Protein 2B0V (pdb70)

Sequence (146 aa):
KPNVTVAAVIEQDDKYLLVEEIPRGTTAIKLNQPAGHLEPGESIIQACSREVLEETGHSSFLPEVLTGIYHWTCASNGTTYLLRFTFSGQVVSFDPDRKKLDTGIVRRAAWFSIDEIRAKQAHRTPLLVQCCIEDYHAGKKRYPLDILLQYYDGS

Nearest PDB structures (foldseek):
  2b0v-assembly1_A  TM=1.007E+00  e=3.973E-29  Nitrosomonas europaea
  3i7u-assembly1_B  TM=7.812E-01  e=8.454E-09  Aquifex aeolicus VF5
  4dyw-assembly1_A  TM=7.732E-01  e=3.401E-08  Burkholderia pseudomallei 1710b
  5gp0-assembly1_I  TM=7.172E-01  e=7.229E-08  Arabidopsis thaliana
  5wy6-assembly1_A  TM=7.250E-01  e=1.938E-07  Arabidopsis thaliana

Foldseek 3Di:
DAFEKEFEFEDDPQWTWWFFFAPDDDDTFIAGQMGTDDPQDDRVVRHQVSCCQAAQFGWDFFFWQDWDWDADPVVRGIYTYTYTYTYTDDHDPVRHHDPGTPHIDIGHPVRCVVRVVHPDPVSVSVVSVVVVRGHGPVVDDDDSPD

CATH classification: 3.90.79.10

Organism: Nitrosomonas europaea (strain ATCC 19718 / CIP 103999 / KCTC 2705 / NBRC 14298) (NCBI:txid228410)

Radius of gyration: 14.61 Å; Cα contacts (8 Å, |Δi|>4): 317; chains: 1; bounding box: 47×33×36 Å

Structure (mmCIF, N/CA/C/O backbone):
data_2B0V
#
_entry.id   2B0V
#
_cell.length_a   55.450
_cell.length_b   66.509
_cell.length_c   73.812
_cell.angle_alpha   90.00
_cell.angle_beta   90.0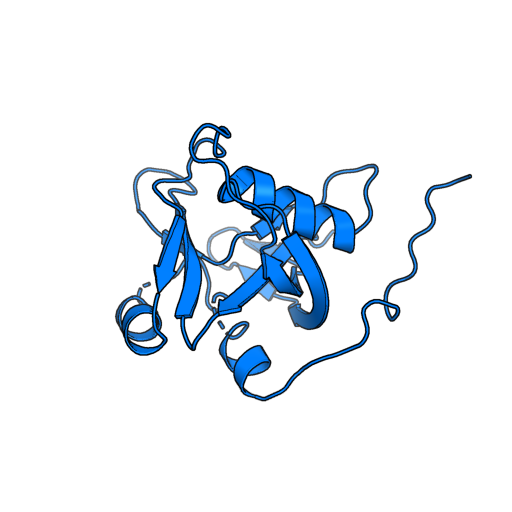0
_cell.angle_gamma   90.00
#
_symmetry.space_group_name_H-M   'C 2 2 21'
#
loop_
_entity.id
_entity.type
_entity.pdbx_description
1 polymer 'NUDIX hydrolase'
2 non-polymer 'CHLORIDE ION'
3 non-polymer 'SODIUM ION'
4 non-polymer 1,2-ETHANEDIOL
5 water water
#
loop_
_atom_site.group_PDB
_atom_site.id
_atom_site.type_symbol
_atom_site.label_atom_id
_atom_site.label_alt_id
_atom_site.label_comp_id
_atom_site.label_asym_id
_atom_site.label_entity_id
_atom_site.label_seq_id
_atom_site.pdbx_PDB_ins_code
_atom_site.Cartn_x
_atom_site.Cartn_y
_atom_site.Cartn_z
_atom_site.occupancy
_atom_site.B_iso_or_equiv
_atom_site.auth_seq_id
_atom_site.auth_comp_id
_atom_site.auth_asym_id
_atom_site.auth_atom_id
_atom_site.pdbx_PDB_model_num
ATOM 1 N N . LYS A 1 6 ? 27.625 2.306 21.068 1.00 31.49 4 LYS A N 1
ATOM 2 C CA . LYS A 1 6 ? 26.367 1.496 21.174 1.00 30.24 4 LYS A CA 1
ATOM 3 C C . LYS A 1 6 ? 25.057 2.237 20.737 1.00 29.29 4 LYS A C 1
ATOM 4 O O . LYS A 1 6 ? 24.139 1.591 20.223 1.00 29.09 4 LYS A O 1
ATOM 10 N N . PRO A 1 7 ? 24.945 3.585 20.940 1.00 27.05 5 PRO A N 1
ATOM 11 C CA . PRO A 1 7 ? 23.865 4.240 20.197 1.00 25.31 5 PRO A CA 1
ATOM 12 C C . PRO A 1 7 ? 24.202 4.172 18.706 1.00 22.77 5 PRO A C 1
ATOM 13 O O . PRO A 1 7 ? 25.379 4.118 18.365 1.00 21.82 5 PRO A O 1
ATOM 17 N N . ASN A 1 8 ? 23.198 4.167 17.838 1.00 21.39 6 ASN A N 1
ATOM 18 C CA . ASN A 1 8 ? 23.446 4.237 16.390 1.00 21.09 6 ASN A CA 1
ATOM 19 C C . ASN A 1 8 ? 23.569 5.679 15.937 1.00 19.15 6 ASN A C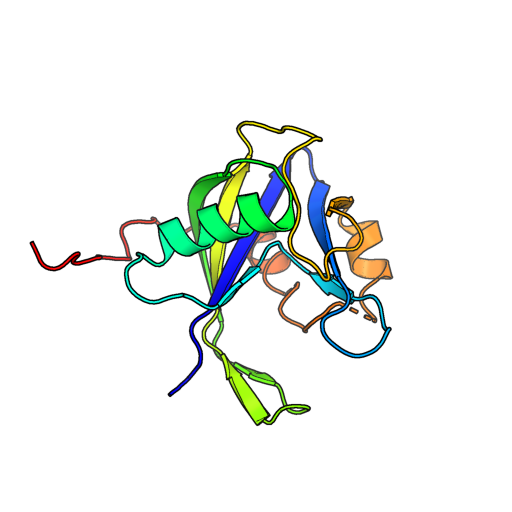 1
ATOM 20 O O . ASN A 1 8 ? 22.666 6.475 16.169 1.00 20.43 6 ASN A O 1
ATOM 25 N N . VAL A 1 9 ? 24.645 6.004 15.239 1.00 18.62 7 VAL A N 1
ATOM 26 C CA . VAL A 1 9 ? 24.848 7.389 14.791 1.00 16.64 7 VAL A CA 1
ATOM 27 C C . VAL A 1 9 ? 24.204 7.572 13.431 1.00 16.66 7 VAL A C 1
ATOM 28 O O . VAL A 1 9 ? 24.433 6.781 12.489 1.00 15.92 7 VAL A O 1
ATOM 32 N N . THR A 1 10 ? 23.359 8.585 13.350 1.00 14.69 8 THR A N 1
ATOM 33 C CA . THR A 1 10 ? 22.613 8.826 12.118 1.00 14.01 8 THR A CA 1
ATOM 34 C C . THR A 1 10 ? 22.817 10.296 11.766 1.00 14.46 8 THR A C 1
ATOM 35 O O . THR A 1 10 ? 23.261 11.122 12.597 1.00 14.36 8 THR A O 1
ATOM 39 N N . VAL A 1 11 ? 22.404 10.636 10.556 1.00 13.83 9 VAL A N 1
ATOM 40 C CA . VAL A 1 11 ? 22.495 12.026 10.082 1.00 14.34 9 VAL A CA 1
ATOM 41 C C . VAL A 1 11 ? 21.178 12.395 9.392 1.00 15.17 9 VAL A C 1
ATOM 42 O O . VAL A 1 11 ? 20.457 11.515 8.914 1.00 15.09 9 VAL A O 1
ATOM 46 N N . ALA A 1 12 ? 20.870 13.686 9.356 1.00 12.63 10 ALA A N 1
ATOM 47 C CA . ALA A 1 12 ? 19.666 14.151 8.697 1.00 12.46 10 ALA A CA 1
ATOM 48 C C . ALA A 1 12 ? 19.882 15.566 8.216 1.00 12.21 10 ALA A C 1
ATOM 49 O O . ALA A 1 12 ? 20.669 16.300 8.802 1.00 14.12 10 ALA A O 1
ATOM 51 N N . ALA A 1 13 ? 19.210 15.947 7.129 1.00 12.35 11 ALA A N 1
ATOM 52 C CA . ALA A 1 13 ? 19.373 17.262 6.527 1.00 12.92 11 ALA A CA 1
ATOM 53 C C . ALA A 1 13 ? 18.084 18.026 6.526 1.00 14.09 11 ALA A C 1
ATOM 54 O O . ALA A 1 13 ? 17.055 17.504 6.043 1.00 14.21 11 ALA A O 1
ATOM 56 N N . VAL A 1 14 ? 18.149 19.264 7.038 1.00 14.08 12 VAL A N 1
ATOM 57 C CA . VAL A 1 14 ? 17.082 20.233 6.931 1.00 15.35 12 VAL A CA 1
ATOM 58 C C . VAL A 1 14 ? 17.411 21.123 5.751 1.00 15.31 12 VAL A C 1
ATOM 59 O O . VAL A 1 14 ? 18.384 21.892 5.795 1.00 15.75 12 VAL A O 1
ATOM 63 N N . ILE A 1 15 ? 16.627 20.974 4.680 1.00 15.29 13 ILE A N 1
ATOM 64 C CA . ILE A 1 15 ? 16.872 21.713 3.433 1.00 16.68 13 ILE A CA 1
ATOM 65 C C . ILE A 1 15 ? 15.642 22.573 3.166 1.00 17.06 13 ILE A C 1
ATOM 66 O O . ILE A 1 15 ? 14.600 22.051 2.800 1.00 15.28 13 ILE A O 1
ATOM 71 N N . GLU A 1 16 ? 15.780 23.883 3.359 1.00 18.73 14 GLU A N 1
ATOM 72 C CA . GLU A 1 16 ? 14.661 24.859 3.297 1.00 20.18 14 GLU A CA 1
ATOM 73 C C . GLU A 1 16 ? 14.959 25.843 2.193 1.00 21.99 14 GLU A C 1
ATOM 74 O O . GLU A 1 16 ? 16.051 26.406 2.140 1.00 21.86 14 GLU A O 1
ATOM 80 N N . GLN A 1 17 ? 13.994 26.038 1.312 1.00 23.79 15 GLN A N 1
ATOM 81 C CA . GLN A 1 17 ? 14.121 26.962 0.202 1.00 27.48 15 GLN A CA 1
ATOM 82 C C . GLN A 1 17 ? 12.760 27.615 0.071 1.00 27.66 15 GLN A C 1
ATOM 83 O O . GLN A 1 17 ? 11.748 26.928 -0.129 1.00 27.59 15 GLN A O 1
ATOM 89 N N . ASP A 1 18 ? 12.729 28.938 0.266 1.00 28.71 16 ASP A N 1
ATOM 90 C CA . ASP A 1 18 ? 11.486 29.715 0.224 1.00 29.56 16 ASP A CA 1
ATOM 91 C C . ASP A 1 18 ? 10.337 29.122 1.084 1.00 28.96 16 ASP A C 1
ATOM 92 O O . ASP A 1 18 ? 9.195 28.986 0.608 1.00 29.58 16 ASP A O 1
ATOM 97 N N . ASP A 1 19 ? 10.652 28.781 2.340 1.00 27.98 17 ASP A N 1
ATOM 98 C CA . ASP A 1 19 ? 9.658 28.314 3.331 1.00 27.25 17 ASP A CA 1
ATOM 99 C C . ASP A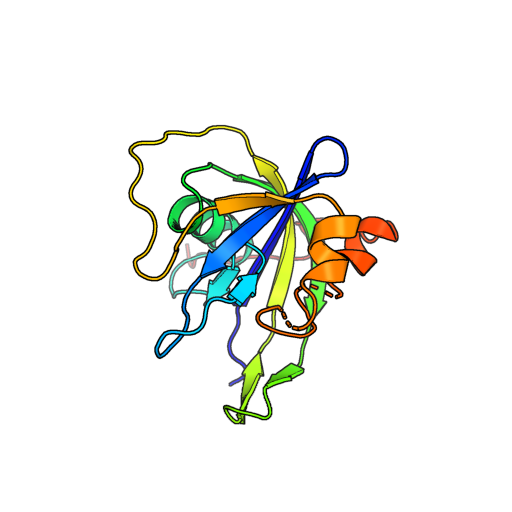 1 19 ? 9.081 26.923 3.016 1.00 25.95 17 ASP A C 1
ATOM 100 O O . ASP A 1 19 ? 8.093 26.515 3.610 1.00 27.04 17 ASP A O 1
ATOM 105 N N . LYS A 1 20 ? 9.734 26.189 2.115 1.00 23.03 18 LYS A N 1
ATOM 106 C CA . LYS A 1 20 ? 9.438 24.765 1.909 1.00 21.36 18 LYS A CA 1
ATOM 107 C C . LYS A 1 20 ? 10.646 23.892 2.209 1.00 19.77 18 LYS A C 1
ATOM 108 O O . LYS A 1 20 ? 11.802 24.343 2.075 1.00 19.58 18 LYS A O 1
ATOM 114 N N . TYR A 1 21 ? 10.386 22.655 2.622 1.00 17.15 19 TYR A N 1
ATOM 115 C CA . TYR A 1 21 ? 11.460 21.740 3.024 1.00 16.23 19 TYR A CA 1
ATOM 116 C C . TYR A 1 21 ? 11.489 20.518 2.124 1.00 16.22 19 TYR A C 1
ATOM 117 O O . TYR A 1 21 ? 10.449 19.937 1.848 1.00 15.14 19 TYR A O 1
ATOM 126 N N . LEU A 1 22 ? 12.697 20.115 1.692 1.00 15.29 20 LEU A N 1
ATOM 127 C CA . LEU A 1 22 ? 12.854 18.891 0.923 1.00 14.42 20 LEU A CA 1
ATOM 128 C C . LEU A 1 22 ? 12.830 17.676 1.861 1.00 14.63 20 LEU A C 1
ATOM 129 O O . LEU A 1 22 ? 13.766 17.481 2.672 1.00 13.11 20 LEU A O 1
ATOM 134 N N . LEU A 1 23 ? 11.785 16.847 1.710 1.00 13.96 21 LEU A N 1
ATOM 135 C CA . LEU A 1 23 ? 11.568 15.681 2.549 1.00 12.92 21 LEU A CA 1
ATOM 136 C C . LEU A 1 23 ? 11.379 14.486 1.682 1.00 13.58 21 LEU A C 1
ATOM 137 O O . LEU A 1 23 ? 11.124 14.613 0.467 1.00 16.31 21 LEU A O 1
ATOM 142 N N . VAL A 1 24 ? 11.426 13.321 2.297 1.00 15.09 22 VAL A N 1
ATOM 143 C CA . VAL A 1 24 ? 11.157 12.105 1.545 1.00 15.68 22 VAL A CA 1
ATOM 144 C C . VAL A 1 24 ? 9.942 11.397 2.109 1.00 15.89 22 VAL A C 1
ATOM 145 O O . VAL A 1 24 ? 9.725 11.418 3.319 1.00 15.28 22 VAL A O 1
ATOM 149 N N . GLU A 1 25 ? 9.137 10.798 1.222 1.00 16.91 23 GLU A N 1
ATOM 150 C CA . GLU A 1 25 ? 8.171 9.784 1.633 1.00 16.53 23 GLU A CA 1
ATOM 151 C C . GLU A 1 25 ? 8.844 8.441 1.406 1.00 15.80 23 GLU A C 1
ATOM 152 O O . GLU A 1 25 ? 9.379 8.170 0.330 1.00 16.74 23 GLU A O 1
ATOM 158 N N . GLU A 1 26 ? 8.864 7.623 2.451 1.00 16.49 24 GLU A N 1
ATOM 159 C CA . GLU A 1 26 ? 9.660 6.397 2.449 1.00 16.61 24 GLU A CA 1
ATOM 160 C C . GLU A 1 26 ? 8.892 5.273 3.140 1.00 17.32 24 GLU A C 1
ATOM 161 O O . GLU A 1 26 ? 7.972 5.517 3.926 1.00 18.12 24 GLU A O 1
ATOM 167 N N . ILE A 1 27 ? 9.251 4.046 2.793 1.00 18.58 25 ILE A N 1
ATOM 168 C CA . ILE A 1 27 ? 8.644 2.879 3.431 1.00 19.76 25 ILE A CA 1
ATOM 169 C C . ILE A 1 27 ? 9.795 2.157 4.135 1.00 22.31 25 ILE A C 1
ATOM 170 O O . ILE A 1 27 ? 10.523 1.390 3.492 1.00 22.01 25 ILE A O 1
ATOM 175 N N . PRO A 1 28 ? 9.977 2.417 5.450 1.00 24.44 26 PRO A N 1
ATOM 176 C CA . PRO A 1 28 ? 11.126 1.843 6.191 1.00 26.40 26 PRO A CA 1
ATOM 177 C C . PRO A 1 28 ? 11.018 0.345 6.431 1.00 28.12 26 PRO A C 1
ATOM 178 O O . PRO A 1 28 ? 12.044 -0.352 6.530 1.00 29.76 26 PRO A O 1
ATOM 182 N N . ARG A 1 29 ? 9.795 -0.144 6.566 1.00 28.80 27 ARG A N 1
ATOM 183 C CA . ARG A 1 29 ? 9.547 -1.561 6.766 1.00 30.08 27 ARG A CA 1
ATOM 184 C C . ARG A 1 29 ? 8.129 -1.767 6.326 1.00 29.46 27 ARG A C 1
ATOM 185 O O . ARG A 1 29 ? 7.353 -0.805 6.249 1.00 29.91 27 ARG A O 1
ATOM 193 N N . GLY A 1 30 ? 7.784 -3.005 6.006 1.00 28.06 28 GLY A N 1
ATOM 194 C CA . GLY A 1 30 ? 6.419 -3.309 5.617 1.00 27.94 28 GLY A CA 1
ATOM 195 C C . GLY A 1 30 ? 5.957 -2.495 4.432 1.00 27.58 28 GLY A C 1
ATOM 196 O O . GLY A 1 30 ? 6.655 -2.414 3.412 1.00 27.46 28 GLY A O 1
ATOM 197 N N . THR A 1 31 ? 4.800 -1.849 4.587 1.00 26.60 29 THR A N 1
ATOM 198 C CA A THR A 1 31 ? 4.171 -1.122 3.492 0.50 26.25 29 THR A CA 1
ATOM 199 C CA B THR A 1 31 ? 4.172 -1.120 3.492 0.50 26.56 29 THR A CA 1
ATOM 200 C C . THR A 1 31 ? 3.828 0.347 3.785 1.00 26.12 29 THR A C 1
ATOM 201 O O . THR A 1 31 ? 3.513 1.106 2.858 1.00 26.38 29 THR A O 1
ATOM 208 N N . ALA A 1 32 ? 3.875 0.743 5.057 1.00 25.19 30 ALA A N 1
ATOM 209 C CA . ALA A 1 32 ? 3.407 2.085 5.457 1.00 23.38 30 ALA A CA 1
ATOM 210 C C . ALA A 1 32 ? 4.345 3.189 5.008 1.00 22.14 30 ALA A C 1
ATOM 211 O O . ALA A 1 32 ? 5.547 3.135 5.278 1.00 22.84 30 ALA A O 1
ATOM 213 N N . ILE A 1 33 ? 3.775 4.198 4.351 1.00 20.45 31 ILE A N 1
ATOM 214 C CA . ILE A 1 33 ? 4.517 5.386 3.962 1.00 19.27 31 ILE A CA 1
ATOM 215 C C . ILE A 1 33 ? 4.718 6.355 5.140 1.00 18.20 31 ILE A C 1
ATOM 216 O O . ILE A 1 33 ? 3.773 6.715 5.859 1.00 18.52 31 ILE A O 1
ATOM 221 N N . LYS A 1 34 ? 5.972 6.797 5.293 1.00 17.62 32 LYS A N 1
ATOM 222 C CA . LYS A 1 34 ? 6.337 7.724 6.345 1.00 16.19 32 LYS A CA 1
ATOM 223 C C . LYS A 1 34 ? 7.012 8.933 5.713 1.00 15.35 32 LYS A C 1
ATOM 224 O O . LYS A 1 34 ? 7.621 8.818 4.637 1.00 17.02 32 LYS A O 1
ATOM 230 N N . LEU A 1 35 ? 6.876 10.080 6.349 1.00 14.46 33 LEU A N 1
ATOM 231 C CA . LEU A 1 35 ? 7.591 11.309 5.949 1.00 14.12 33 LEU A CA 1
ATOM 232 C C . LEU A 1 35 ? 8.833 11.524 6.837 1.00 14.16 33 LEU A C 1
ATOM 233 O O . LEU A 1 35 ? 8.789 11.341 8.063 1.00 13.41 33 LEU A O 1
ATOM 238 N N . ASN A 1 36 ? 9.928 11.968 6.227 1.00 13.36 34 ASN A N 1
ATOM 239 C CA . ASN A 1 36 ? 11.171 12.127 6.986 1.00 14.23 34 ASN A CA 1
ATOM 240 C C . ASN A 1 36 ? 12.089 13.122 6.279 1.00 13.17 34 ASN A C 1
ATOM 241 O O . ASN A 1 36 ? 11.934 13.390 5.086 1.00 12.89 34 ASN A O 1
ATOM 246 N N . GLN A 1 37 ? 13.048 13.699 6.994 1.00 13.38 35 GLN A N 1
ATOM 247 C CA . GLN A 1 37 ? 14.169 14.347 6.295 1.00 13.52 35 GLN A CA 1
ATOM 248 C C . GLN A 1 37 ? 14.966 13.283 5.516 1.00 13.88 35 GLN A C 1
ATOM 249 O O . GLN A 1 37 ? 14.931 12.104 5.898 1.00 15.38 35 GLN A O 1
ATOM 255 N N . PRO A 1 38 ? 15.724 13.697 4.479 1.00 14.53 36 PRO A N 1
ATOM 256 C CA . PRO A 1 38 ? 16.762 12.829 3.932 1.00 14.83 36 PRO A CA 1
ATOM 257 C C . PRO A 1 38 ? 17.705 12.478 5.087 1.00 15.00 36 PRO A C 1
ATOM 258 O O . PRO A 1 38 ? 18.168 13.378 5.797 1.00 15.80 36 PRO A O 1
ATOM 262 N N . ALA A 1 39 ? 17.925 11.193 5.348 1.00 14.95 37 ALA A N 1
ATOM 263 C CA . ALA A 1 39 ? 18.573 10.802 6.625 1.00 15.80 37 ALA A CA 1
ATOM 264 C C . ALA A 1 39 ? 19.037 9.390 6.495 1.00 16.39 37 ALA A C 1
ATOM 265 O O . ALA A 1 39 ? 18.585 8.689 5.620 1.00 17.39 37 ALA A O 1
ATOM 267 N N . GLY A 1 40 ? 19.944 8.977 7.355 1.00 14.58 38 GLY A N 1
ATOM 268 C CA . GLY A 1 40 ? 20.366 7.574 7.388 1.00 14.83 38 GLY A CA 1
ATOM 269 C C . GLY A 1 40 ? 21.512 7.340 8.341 1.00 16.64 38 GLY A C 1
ATOM 270 O O . GLY A 1 40 ? 21.961 8.259 9.024 1.00 17.13 38 GLY A O 1
ATOM 271 N N . HIS A 1 41 ? 21.992 6.102 8.366 1.00 16.09 39 HIS A N 1
ATOM 272 C CA . HIS A 1 41 ? 23.028 5.727 9.304 1.00 17.07 39 HIS A CA 1
ATOM 273 C C . HIS A 1 41 ? 24.416 6.123 8.823 1.00 16.59 39 HIS A C 1
ATOM 274 O O . HIS A 1 41 ? 24.728 5.974 7.639 1.00 18.84 39 HIS A O 1
ATOM 281 N N . LEU A 1 42 ? 25.262 6.589 9.736 1.00 15.37 40 LEU A N 1
ATOM 282 C CA . LEU A 1 42 ? 26.687 6.731 9.461 1.00 15.67 40 LEU A CA 1
ATOM 283 C C . LEU A 1 42 ? 27.259 5.373 9.049 1.00 17.46 40 LEU A C 1
ATOM 284 O O . LEU A 1 42 ? 26.973 4.359 9.702 1.00 19.41 40 LEU A O 1
ATOM 289 N N . GLU A 1 43 ? 28.095 5.363 8.013 1.00 18.53 41 GLU A N 1
ATOM 290 C CA . GLU A 1 43 ? 28.795 4.143 7.523 1.00 20.08 41 GLU A CA 1
ATOM 291 C C . GLU A 1 43 ? 30.290 4.261 7.847 1.00 20.19 41 GLU A C 1
ATOM 292 O O . GLU A 1 43 ? 30.789 5.368 8.037 1.00 18.31 41 GLU A O 1
ATOM 298 N N . PRO A 1 44 ? 31.014 3.124 7.971 1.00 20.90 42 PRO A N 1
ATOM 299 C CA . PRO A 1 44 ? 32.456 3.301 8.235 1.00 21.23 42 PRO A CA 1
ATOM 300 C C . PRO A 1 44 ? 33.164 4.087 7.125 1.00 19.94 42 PRO A C 1
ATOM 301 O O . PRO A 1 44 ? 32.705 4.100 5.989 1.00 19.09 42 PRO A O 1
ATOM 305 N N . GLY A 1 45 ? 34.259 4.744 7.488 1.00 20.00 43 GLY A N 1
ATOM 306 C CA . GLY A 1 45 ? 35.123 5.369 6.489 1.00 18.68 43 GLY A CA 1
ATOM 307 C C . GLY A 1 45 ? 34.662 6.729 6.011 1.00 17.70 43 GLY A C 1
ATOM 308 O O . GLY A 1 45 ? 35.129 7.204 4.964 1.00 18.64 43 GLY A O 1
ATOM 309 N N . GLU A 1 46 ? 33.736 7.363 6.740 1.00 16.22 44 GLU A N 1
ATOM 310 C CA . GLU A 1 46 ? 33.297 8.695 6.318 1.00 14.65 44 GLU A CA 1
ATOM 311 C C . GLU A 1 46 ? 33.076 9.613 7.501 1.00 14.31 44 GLU A C 1
ATOM 312 O O . GLU A 1 46 ? 32.745 9.181 8.616 1.00 13.44 44 GLU A O 1
ATOM 318 N N . SER A 1 47 ? 33.188 10.909 7.243 1.00 14.16 45 SER A N 1
ATOM 319 C CA . SER A 1 47 ? 32.892 11.860 8.290 1.00 13.89 45 SER A CA 1
ATOM 320 C C . SER A 1 47 ? 31.381 12.005 8.420 1.00 13.65 45 SER A C 1
ATOM 321 O O . SER A 1 47 ? 30.618 11.599 7.527 1.00 13.76 45 SER A O 1
ATOM 324 N N . ILE A 1 48 ? 30.963 12.597 9.529 1.00 12.43 46 ILE A N 1
ATOM 325 C CA . ILE A 1 48 ? 29.537 12.781 9.748 1.00 12.11 46 ILE A CA 1
ATOM 326 C C . ILE A 1 48 ? 28.957 13.773 8.711 1.00 11.75 46 ILE A C 1
ATOM 327 O O . ILE A 1 48 ? 27.900 13.549 8.150 1.00 12.80 46 ILE A O 1
ATOM 332 N N . ILE A 1 49 ? 29.671 14.862 8.463 1.00 14.15 47 ILE A N 1
ATOM 333 C CA . ILE A 1 49 ? 29.177 15.831 7.476 1.00 14.22 47 ILE A CA 1
ATOM 334 C C . ILE A 1 49 ? 29.040 15.198 6.077 1.00 14.02 47 ILE A C 1
ATOM 335 O O . ILE A 1 49 ? 28.044 15.431 5.342 1.00 14.23 47 ILE A O 1
ATOM 340 N N . GLN A 1 50 ? 30.046 14.421 5.689 1.00 13.12 48 GLN A N 1
ATOM 341 C CA . GLN A 1 50 ? 29.965 13.743 4.385 1.00 12.98 48 GLN A CA 1
ATOM 342 C C . GLN A 1 50 ? 28.860 12.683 4.346 1.00 13.87 48 GLN A C 1
ATOM 343 O O . GLN A 1 50 ? 28.216 12.519 3.293 1.00 14.48 48 GLN A O 1
ATOM 349 N N . ALA A 1 51 ? 28.582 12.029 5.472 1.00 14.16 49 ALA A N 1
ATOM 350 C CA . ALA A 1 51 ? 27.454 11.065 5.553 1.00 13.91 49 ALA A CA 1
ATOM 351 C C . ALA A 1 51 ? 26.172 11.800 5.251 1.00 14.20 49 ALA A C 1
ATOM 352 O O . ALA A 1 51 ? 25.277 11.274 4.570 1.00 14.61 49 ALA A O 1
ATOM 354 N N . CYS A 1 52 ? 26.058 13.011 5.797 1.00 14.14 50 CYS A N 1
ATOM 355 C CA . CYS A 1 52 ? 24.861 13.818 5.579 1.00 15.10 50 CYS A CA 1
ATOM 356 C C . CYS A 1 52 ? 24.690 14.122 4.079 1.00 14.53 50 CYS A C 1
ATOM 357 O O . CYS A 1 52 ? 23.608 13.955 3.539 1.00 14.51 50 CYS A O 1
ATOM 360 N N . SER A 1 53 ? 25.770 14.553 3.423 1.00 13.43 51 SER A N 1
ATOM 361 C CA . SER A 1 53 ? 25.674 14.865 2.007 1.00 13.74 51 SER A CA 1
ATOM 362 C C . SER A 1 53 ? 25.357 13.612 1.204 1.00 12.67 51 SER A C 1
ATOM 363 O O . SER A 1 53 ? 24.593 13.692 0.225 1.00 14.53 51 SER A O 1
ATOM 366 N N . ARG A 1 54 ? 25.943 12.486 1.586 1.00 12.07 52 ARG A N 1
ATOM 367 C CA . ARG A 1 54 ? 25.720 11.212 0.884 1.00 12.99 52 ARG A CA 1
ATOM 368 C C . ARG A 1 54 ? 24.240 10.857 0.980 1.00 13.19 52 ARG A C 1
ATOM 369 O O . ARG A 1 54 ? 23.627 10.488 -0.018 1.00 13.41 52 ARG A O 1
ATOM 377 N N . GLU A 1 55 ? 23.660 10.979 2.181 1.00 12.94 53 GLU A N 1
ATOM 378 C CA . GLU A 1 55 ? 22.256 10.642 2.339 1.00 14.88 53 GLU A CA 1
ATOM 379 C C . GLU A 1 55 ? 21.338 11.541 1.515 1.00 14.79 53 GLU A C 1
ATOM 380 O O . GLU A 1 55 ? 20.380 11.037 0.911 1.00 15.67 53 GLU A O 1
ATOM 386 N N . VAL A 1 56 ? 21.606 12.852 1.463 1.00 14.22 54 VAL A N 1
ATOM 387 C CA . VAL A 1 56 ? 20.810 13.720 0.618 1.00 14.39 54 VAL A CA 1
ATOM 388 C C . VAL A 1 56 ? 20.850 13.267 -0.840 1.00 13.31 54 VAL A C 1
ATOM 389 O O . VAL A 1 56 ? 19.795 13.125 -1.486 1.00 13.26 54 VAL A O 1
ATOM 393 N N . LEU A 1 57 ? 22.058 12.986 -1.335 1.00 13.78 55 LEU A N 1
ATOM 394 C CA . LEU A 1 57 ? 22.159 12.528 -2.718 1.00 13.20 55 LEU A CA 1
ATOM 395 C C . LEU A 1 57 ? 21.463 11.186 -2.959 1.00 13.06 55 LEU A C 1
ATOM 396 O O . LEU A 1 57 ? 20.718 11.038 -3.970 1.00 13.83 55 LEU A O 1
ATOM 401 N N . GLU A 1 58 ? 21.711 10.210 -2.071 1.00 13.40 56 GLU A N 1
ATOM 402 C CA . GLU A 1 58 ? 21.197 8.850 -2.276 1.00 13.83 56 GLU A CA 1
ATOM 403 C C . GLU A 1 58 ? 19.683 8.755 -2.164 1.00 15.21 56 GLU A C 1
ATOM 404 O O . GLU A 1 58 ? 19.059 7.882 -2.809 1.00 15.91 56 GLU A O 1
ATOM 410 N N . GLU A 1 59 ? 19.105 9.630 -1.347 1.00 14.38 57 GLU A N 1
ATOM 411 C CA . GLU A 1 59 ? 17.648 9.590 -1.062 1.00 15.41 57 GLU A CA 1
ATOM 412 C C . GLU A 1 59 ? 16.825 10.560 -1.918 1.00 14.81 57 GLU A C 1
ATOM 413 O O . GLU A 1 59 ? 15.606 10.392 -2.034 1.00 15.74 57 GLU A O 1
ATOM 419 N N . THR A 1 60 ? 17.460 11.617 -2.438 1.00 13.94 58 THR A N 1
ATOM 420 C CA . THR A 1 60 ? 16.728 12.646 -3.175 1.00 14.51 58 THR A CA 1
ATOM 421 C C . THR A 1 60 ? 17.214 12.954 -4.583 1.00 14.72 58 THR A C 1
ATOM 422 O O . THR A 1 60 ? 16.499 13.642 -5.325 1.00 15.24 58 THR A O 1
ATOM 426 N N . GLY A 1 61 ? 18.421 12.505 -4.929 1.00 13.87 59 GLY A N 1
ATOM 427 C CA . GLY A 1 61 ? 19.009 12.837 -6.238 1.00 13.79 59 GLY A CA 1
ATOM 428 C C . GLY A 1 61 ? 19.493 14.275 -6.353 1.00 13.52 59 GLY A C 1
ATOM 429 O O . GLY A 1 61 ? 19.937 14.720 -7.406 1.00 14.17 59 GLY A O 1
ATOM 430 N N . HIS A 1 62 ? 19.474 15.000 -5.238 1.00 14.07 60 HIS A N 1
ATOM 431 C CA . HIS A 1 62 ? 20.066 16.334 -5.170 1.00 13.78 60 HIS A CA 1
ATOM 432 C C . HIS A 1 62 ? 21.440 16.299 -4.471 1.00 14.88 60 HIS A C 1
ATOM 433 O O . HIS A 1 62 ? 21.586 15.618 -3.474 1.00 15.23 60 HIS A O 1
ATOM 440 N N . SER A 1 63 ? 22.396 17.058 -4.954 1.00 15.26 61 SER A N 1
ATOM 441 C CA A SER A 1 63 ? 23.663 17.197 -4.222 0.60 16.12 61 SER A CA 1
ATOM 442 C CA B SER A 1 63 ? 23.661 17.221 -4.239 0.40 15.60 61 SER A CA 1
ATOM 443 C C . SER A 1 63 ? 23.524 18.288 -3.142 1.00 16.77 61 SER A C 1
ATOM 444 O O . SER A 1 63 ? 22.868 19.312 -3.332 1.00 16.86 61 SER A O 1
ATOM 449 N N . PHE A 1 64 ? 24.188 18.058 -2.003 1.00 15.66 62 PHE A N 1
ATOM 450 C CA . PHE A 1 64 ? 24.030 18.924 -0.838 1.00 15.67 62 PHE A CA 1
ATOM 451 C C . PHE A 1 64 ? 25.314 19.663 -0.510 1.00 14.08 62 PHE A C 1
ATOM 452 O O . PHE A 1 64 ? 26.425 19.106 -0.634 1.00 15.19 62 PHE A O 1
ATOM 460 N N . LEU A 1 65 ? 25.147 20.923 -0.090 1.00 14.80 63 LEU A N 1
ATOM 461 C CA . LEU A 1 65 ? 26.226 21.735 0.458 1.00 16.11 63 LEU A CA 1
ATOM 462 C C . LEU A 1 65 ? 25.910 22.054 1.920 1.00 16.58 63 LEU A C 1
ATOM 463 O O . LEU A 1 65 ? 25.103 22.937 2.194 1.00 15.35 63 LEU A O 1
ATOM 468 N N . PRO A 1 66 ? 26.518 21.313 2.860 1.00 17.63 64 PRO A N 1
ATOM 469 C CA . PRO A 1 66 ? 26.202 21.600 4.267 1.00 17.85 64 PRO A CA 1
ATOM 470 C C . PRO A 1 66 ? 26.705 22.974 4.660 1.00 17.68 64 PRO A C 1
ATOM 471 O O . PRO A 1 66 ? 27.772 23.444 4.161 1.00 17.44 64 PRO A O 1
ATOM 475 N N . GLU A 1 67 ? 25.931 23.641 5.505 1.00 15.72 65 GLU A N 1
ATOM 476 C CA . GLU A 1 67 ? 26.304 24.992 5.948 1.00 16.09 65 GLU A CA 1
ATOM 477 C C . GLU A 1 67 ? 26.513 25.098 7.470 1.00 15.15 65 GLU A C 1
ATOM 478 O O . GLU A 1 67 ? 27.428 25.773 7.924 1.00 15.24 65 GLU A O 1
ATOM 484 N N . VAL A 1 68 ? 25.574 24.517 8.236 1.00 14.68 66 VAL A N 1
ATOM 485 C CA . VAL A 1 68 ? 25.570 24.552 9.722 1.00 14.88 66 VAL A CA 1
ATOM 486 C C . VAL A 1 68 ? 25.059 23.245 10.300 1.00 14.70 66 VAL A C 1
ATOM 487 O O . VAL A 1 68 ? 24.327 22.496 9.621 1.00 14.84 66 VAL A O 1
ATOM 491 N N . LEU A 1 69 ? 25.427 23.020 11.564 1.00 14.80 67 LEU A N 1
ATOM 492 C CA . LEU A 1 69 ? 24.799 22.005 12.400 1.00 15.60 67 LEU A CA 1
ATOM 493 C C . LEU A 1 69 ? 23.591 22.678 13.034 1.00 16.33 67 LEU A C 1
ATOM 494 O O . LEU A 1 69 ? 23.692 23.834 13.506 1.00 17.75 67 LEU A O 1
ATOM 499 N N . THR A 1 70 ? 22.467 21.977 13.071 1.00 15.91 68 THR A N 1
ATOM 500 C CA . THR A 1 70 ? 21.287 22.550 13.719 1.00 16.76 68 THR A CA 1
ATOM 501 C C . THR A 1 70 ? 20.948 21.899 15.054 1.00 16.62 68 THR A C 1
ATOM 502 O O . THR A 1 70 ? 20.276 22.537 15.883 1.00 18.44 68 THR A O 1
ATOM 506 N N . GLY A 1 71 ? 21.368 20.650 15.260 1.00 15.37 69 GLY A N 1
ATOM 507 C CA . GLY A 1 71 ? 21.141 20.003 16.546 1.00 15.32 69 GLY A CA 1
ATOM 508 C C . GLY A 1 71 ? 21.603 18.565 16.530 1.00 14.35 69 GLY A C 1
ATOM 509 O O . GLY A 1 71 ? 21.806 17.990 15.460 1.00 15.13 69 GLY A O 1
ATOM 510 N N . ILE A 1 72 ? 21.836 18.025 17.728 1.00 14.03 70 ILE A N 1
ATOM 511 C CA . ILE A 1 72 ? 22.166 16.600 17.875 1.00 12.90 70 ILE A CA 1
ATOM 512 C C . ILE A 1 72 ? 21.160 15.994 18.830 1.00 14.83 70 ILE A C 1
ATOM 513 O O . ILE A 1 72 ? 21.028 16.470 19.952 1.00 15.18 70 ILE A O 1
ATOM 518 N N . TYR A 1 73 ? 20.462 14.969 18.361 1.00 13.56 71 TYR A N 1
ATOM 519 C CA . TYR A 1 73 ? 19.302 14.429 19.107 1.00 12.61 71 TYR A CA 1
ATOM 520 C C . TYR A 1 73 ? 19.582 13.034 19.556 1.00 13.25 71 TYR A C 1
ATOM 521 O O . TYR A 1 73 ? 19.968 12.195 18.746 1.00 13.97 71 TYR A O 1
ATOM 530 N N . HIS A 1 74 ? 19.419 12.797 20.853 1.00 13.76 72 HIS A N 1
ATOM 531 C CA . HIS A 1 74 ? 19.768 11.518 21.436 1.00 13.21 72 HIS A CA 1
ATOM 532 C C . HIS A 1 74 ? 18.467 10.934 21.961 1.00 15.14 72 HIS A C 1
ATOM 533 O O . HIS A 1 74 ? 17.900 11.440 22.915 1.00 14.00 72 HIS A O 1
ATOM 540 N N . TRP A 1 75 ? 17.972 9.891 21.314 1.00 17.51 73 TRP A N 1
ATOM 541 C CA . TRP A 1 75 ? 16.711 9.304 21.786 1.00 21.68 73 TRP A CA 1
ATOM 542 C C . TRP A 1 75 ? 16.613 7.824 21.540 1.00 23.02 73 TRP A C 1
ATOM 543 O O . TRP A 1 75 ? 17.404 7.267 20.792 1.00 23.53 73 TRP A O 1
ATOM 554 N N . THR A 1 76 ? 15.642 7.184 22.187 1.00 25.11 74 THR A N 1
ATOM 555 C CA . THR A 1 76 ? 15.385 5.769 21.973 1.00 26.68 74 THR A CA 1
ATOM 556 C C . THR A 1 76 ? 14.003 5.592 21.370 1.00 27.55 74 THR A C 1
ATOM 557 O O . THR A 1 76 ? 13.030 6.148 21.861 1.00 27.08 74 THR A O 1
ATOM 561 N N . CYS A 1 77 ? 13.962 4.867 20.264 1.00 28.58 75 CYS A N 1
ATOM 562 C CA . CYS A 1 77 ? 12.730 4.539 19.604 1.00 31.88 75 CYS A CA 1
ATOM 563 C C . CYS A 1 77 ? 12.136 3.361 20.370 1.00 32.37 75 CYS A C 1
ATOM 564 O O . CYS A 1 77 ? 12.719 2.277 20.376 1.00 32.47 75 CYS A O 1
ATOM 567 N N . ALA A 1 78 ? 11.020 3.587 21.064 1.00 34.08 76 ALA A N 1
ATOM 568 C CA . ALA A 1 78 ? 10.433 2.546 21.924 1.00 35.33 76 ALA A CA 1
ATOM 569 C C . ALA A 1 78 ? 9.990 1.290 21.147 1.00 35.88 76 ALA A C 1
ATOM 570 O O . ALA A 1 78 ? 10.088 0.163 21.656 1.00 36.16 76 ALA A O 1
ATOM 572 N N . SER A 1 79 ? 9.522 1.489 19.917 1.00 36.32 77 SER A N 1
ATOM 573 C CA . SER A 1 79 ? 8.996 0.395 19.091 1.00 36.51 77 SER A CA 1
ATOM 574 C C . SER A 1 79 ? 10.076 -0.619 18.669 1.00 36.35 77 SER A C 1
ATOM 575 O O . SER A 1 79 ? 9.796 -1.824 18.530 1.00 36.50 77 SER A O 1
ATOM 578 N N . ASN A 1 80 ? 11.301 -0.138 18.469 1.00 35.62 78 ASN A N 1
ATOM 579 C CA . ASN A 1 80 ? 12.406 -1.017 18.095 1.00 34.63 78 ASN A CA 1
ATOM 580 C C . ASN A 1 80 ? 13.556 -1.070 19.103 1.00 33.71 78 ASN A C 1
ATOM 581 O O . ASN A 1 80 ? 14.590 -1.703 18.838 1.00 33.53 78 ASN A O 1
ATOM 586 N N . GLY A 1 81 ? 13.372 -0.409 20.256 1.00 32.35 79 GLY A N 1
ATOM 587 C CA . GLY A 1 81 ? 14.331 -0.472 21.366 1.00 30.95 79 GLY A CA 1
ATOM 588 C C . GLY A 1 81 ? 15.687 0.142 21.080 1.00 29.59 79 GLY A C 1
ATOM 589 O O . GLY A 1 81 ? 16.601 0.066 21.901 1.00 29.47 79 GLY A O 1
ATOM 590 N N . THR A 1 82 ? 15.809 0.783 19.920 1.00 28.72 80 THR A N 1
ATOM 591 C CA . THR A 1 82 ? 17.103 1.254 19.441 1.00 27.60 80 THR A CA 1
ATOM 592 C C . THR A 1 82 ? 17.364 2.725 19.795 1.00 25.76 80 THR A C 1
ATOM 593 O O . THR A 1 82 ? 16.498 3.579 19.578 1.00 25.29 80 THR A O 1
ATOM 597 N N . THR A 1 83 ? 18.551 2.986 20.341 1.00 24.17 81 THR A N 1
ATOM 598 C CA . THR A 1 83 ? 18.976 4.358 20.679 1.00 22.80 81 THR A CA 1
ATOM 599 C C . THR A 1 83 ? 19.754 4.968 19.525 1.00 21.03 81 THR A C 1
ATOM 600 O O . THR A 1 83 ? 20.613 4.337 18.918 1.00 20.85 81 THR A O 1
ATOM 604 N N . TYR A 1 84 ? 19.443 6.222 19.242 1.00 19.26 82 TYR A N 1
ATOM 605 C CA . TYR A 1 84 ? 20.022 6.906 18.110 1.00 17.72 82 TYR A CA 1
ATOM 606 C C . TYR A 1 84 ? 20.656 8.204 18.568 1.00 16.09 82 TYR A C 1
ATOM 607 O O . TYR A 1 84 ? 20.204 8.800 19.550 1.00 15.27 82 TYR A O 1
ATOM 616 N N . LEU A 1 85 ? 21.702 8.594 17.849 1.00 14.24 83 LEU A N 1
ATOM 617 C CA A LEU A 1 85 ? 22.283 9.910 17.985 0.60 14.20 83 LEU A CA 1
ATOM 618 C CA B LEU A 1 85 ? 22.310 9.919 17.953 0.40 14.08 83 LEU A CA 1
ATOM 619 C C . LEU A 1 85 ? 22.259 10.545 16.585 1.00 14.16 83 LEU A C 1
ATOM 620 O O . LEU A 1 85 ? 23.066 10.178 15.710 1.00 14.66 83 LEU A O 1
ATOM 629 N N . ARG A 1 86 ? 21.323 11.488 16.387 1.00 13.96 84 ARG A N 1
ATOM 630 C CA . ARG A 1 86 ? 21.066 12.040 15.073 1.00 14.13 84 ARG A CA 1
ATOM 631 C C . ARG A 1 86 ? 21.704 13.400 14.954 1.00 13.66 84 ARG A C 1
ATOM 632 O O . ARG A 1 86 ? 21.275 14.350 15.623 1.00 14.94 84 ARG A O 1
ATOM 640 N N . PHE A 1 87 ? 22.735 13.501 14.109 1.00 12.04 85 PHE A N 1
ATOM 641 C CA . PHE A 1 87 ? 23.352 14.818 13.820 1.00 12.66 85 PHE A CA 1
ATOM 642 C C . PHE A 1 87 ? 22.607 15.439 12.678 1.00 13.82 85 PHE A C 1
ATOM 643 O O . PHE A 1 87 ? 22.592 14.852 11.608 1.00 14.17 85 PHE A O 1
ATOM 651 N N . THR A 1 88 ? 22.051 16.643 12.901 1.00 13.10 86 THR A N 1
ATOM 652 C CA . THR A 1 88 ? 21.167 17.257 11.885 1.00 13.07 86 THR A CA 1
ATOM 653 C C . THR A 1 88 ? 21.876 18.501 11.387 1.00 13.88 86 THR A C 1
ATOM 654 O O . THR A 1 88 ? 22.383 19.295 12.185 1.00 14.72 86 THR A O 1
ATOM 658 N N . PHE A 1 89 ? 21.903 18.651 10.064 1.00 13.25 87 PHE A N 1
ATOM 659 C CA . PHE A 1 89 ? 22.569 19.797 9.430 1.00 12.69 87 PHE A CA 1
ATOM 660 C C . PHE A 1 89 ? 21.599 20.545 8.555 1.00 14.27 87 PHE A C 1
ATOM 661 O O . PHE A 1 89 ? 20.680 19.927 7.984 1.00 16.09 87 PHE A O 1
ATOM 669 N N . SER A 1 90 ? 21.833 21.847 8.363 1.00 14.28 88 SER A N 1
ATOM 670 C CA . SER A 1 90 ? 21.109 22.594 7.330 1.00 15.96 88 SER A CA 1
ATOM 671 C C . SER A 1 90 ? 22.098 22.981 6.226 1.00 16.04 88 SER A C 1
ATOM 672 O O . SER A 1 90 ? 23.312 23.175 6.474 1.00 15.05 88 SER A O 1
ATOM 675 N N . GLY A 1 91 ? 21.582 23.089 5.011 1.00 15.82 89 GLY A N 1
ATOM 676 C CA . GLY A 1 91 ? 22.409 23.524 3.907 1.00 16.54 89 GLY A CA 1
ATOM 677 C C . GLY A 1 91 ? 21.587 23.712 2.657 1.00 18.03 89 GLY A C 1
ATOM 678 O O . GLY A 1 91 ? 20.342 23.656 2.693 1.00 18.14 89 GLY A O 1
ATOM 679 N N . GLN A 1 92 ? 22.292 23.952 1.562 1.00 17.23 90 GLN A N 1
ATOM 680 C CA . GLN A 1 92 ? 21.655 24.114 0.264 1.00 17.60 90 GLN A CA 1
ATOM 681 C C . GLN A 1 92 ? 21.714 22.866 -0.580 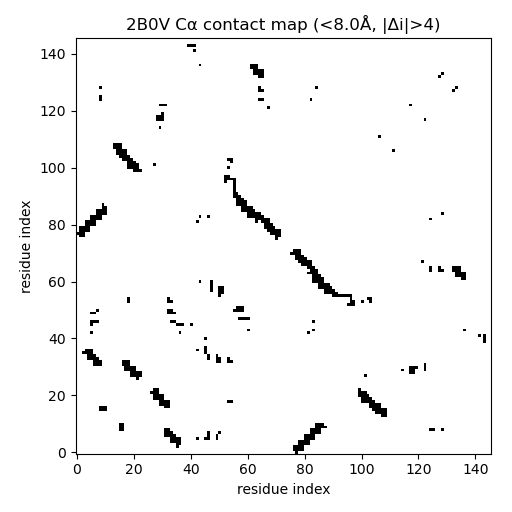1.00 17.66 90 GLN A C 1
ATOM 682 O O . GLN A 1 92 ? 22.657 22.058 -0.467 1.00 18.21 90 GLN A O 1
ATOM 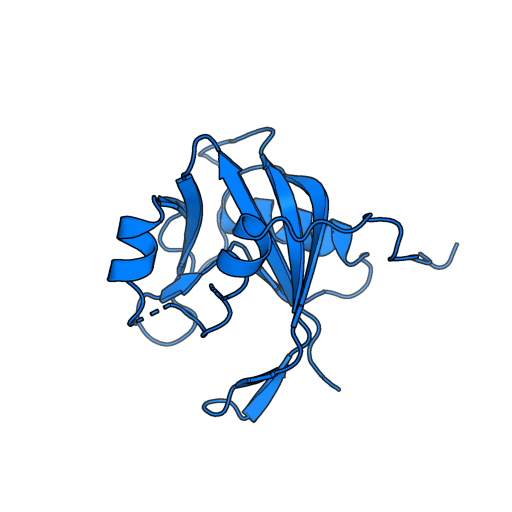688 N N . VAL A 1 93 ? 20.756 22.754 -1.489 1.00 15.97 91 VAL A N 1
ATOM 689 C CA . VAL A 1 93 ? 20.902 21.821 -2.569 1.00 17.66 91 VAL A CA 1
ATOM 690 C C . VAL A 1 93 ? 21.459 22.594 -3.763 1.00 18.23 91 VAL A C 1
ATOM 691 O O . VAL A 1 93 ? 21.025 23.712 -4.024 1.00 20.20 91 VAL A O 1
ATOM 695 N N . VAL A 1 94 ? 22.437 22.005 -4.447 1.00 17.15 92 VAL A N 1
ATOM 696 C CA . VAL A 1 94 ? 23.184 22.715 -5.484 1.00 18.39 92 VAL A CA 1
ATOM 697 C C . VAL A 1 94 ? 23.179 22.012 -6.843 1.00 17.23 92 VAL A C 1
ATOM 698 O O . VAL A 1 94 ? 23.761 22.518 -7.786 1.00 18.52 92 VAL A O 1
ATOM 702 N N . SER A 1 95 ? 22.578 20.824 -6.928 1.00 16.43 93 SER A N 1
ATOM 703 C CA . SER A 1 95 ? 22.274 20.196 -8.238 1.00 16.75 93 SER A CA 1
ATOM 704 C C . SER A 1 95 ? 21.158 19.181 -8.086 1.00 16.20 93 SER A C 1
ATOM 705 O O . SER A 1 95 ? 20.866 18.696 -7.004 1.00 16.75 93 SER A O 1
ATOM 708 N N . PHE A 1 96 ? 20.514 18.883 -9.205 1.00 15.37 94 PHE A N 1
ATOM 709 C CA . PHE A 1 96 ? 19.492 17.847 -9.222 1.00 16.06 94 PHE A CA 1
ATOM 710 C C . PHE A 1 96 ? 19.563 17.153 -10.556 1.00 16.15 94 PHE A C 1
ATOM 711 O O . PHE A 1 96 ? 19.676 17.804 -11.585 1.00 18.11 94 PHE A O 1
ATOM 719 N N . ASP A 1 97 ? 19.491 15.835 -10.541 1.00 17.61 95 ASP A N 1
ATOM 720 C CA . ASP A 1 97 ? 19.387 15.072 -11.768 1.00 18.87 95 ASP A CA 1
ATOM 721 C C . ASP A 1 97 ? 18.315 14.001 -11.590 1.00 17.86 95 ASP A C 1
ATOM 722 O O . ASP A 1 97 ? 18.463 13.080 -10.787 1.00 18.04 95 ASP A O 1
ATOM 727 N N . PRO A 1 98 ? 17.231 14.116 -12.374 1.00 16.28 96 PRO A N 1
ATOM 728 C CA . PRO A 1 98 ? 16.110 13.184 -12.207 1.00 17.25 96 PRO A CA 1
ATOM 729 C C . PRO A 1 98 ? 16.440 11.725 -12.494 1.00 17.76 96 PRO A C 1
ATOM 730 O O . PRO A 1 98 ? 15.662 10.845 -12.089 1.00 18.96 96 PRO A O 1
ATOM 734 N N . ASP A 1 99 ? 17.561 11.464 -13.159 1.00 18.86 97 ASP A N 1
ATOM 735 C CA . ASP A 1 99 ? 17.923 10.069 -13.498 1.00 20.99 97 ASP A CA 1
ATOM 736 C C . ASP A 1 99 ? 18.765 9.363 -12.437 1.00 22.24 97 ASP A C 1
ATOM 737 O O . ASP A 1 99 ? 18.935 8.130 -12.497 1.00 23.42 97 ASP A O 1
ATOM 742 N N . ARG A 1 100 ? 19.289 10.138 -11.486 1.00 21.42 98 ARG A N 1
ATOM 743 C CA . ARG A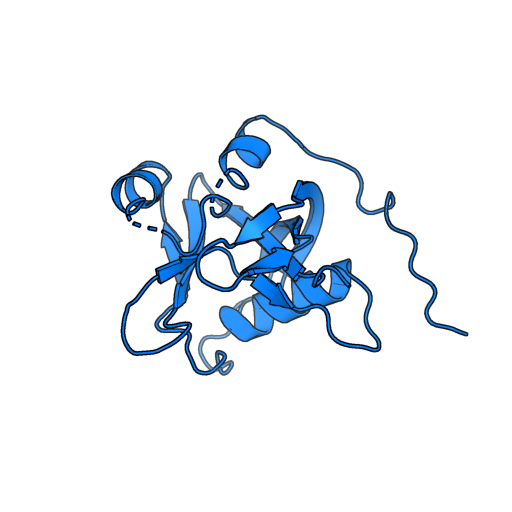 1 100 ? 20.014 9.576 -10.332 1.00 22.95 98 ARG A CA 1
ATOM 744 C C . ARG A 1 100 ? 19.092 8.596 -9.619 1.00 22.97 98 ARG A C 1
ATOM 745 O O . ARG A 1 100 ? 17.914 8.893 -9.360 1.00 22.21 98 ARG A O 1
ATOM 753 N N . LYS A 1 101 ? 19.604 7.402 -9.340 1.00 23.55 99 LYS A N 1
ATOM 754 C CA A LYS A 1 101 ? 18.805 6.379 -8.681 0.50 23.23 99 LYS A CA 1
ATOM 755 C CA B LYS A 1 101 ? 18.794 6.382 -8.683 0.50 23.15 99 LYS A CA 1
ATOM 756 C C . LYS A 1 101 ? 18.617 6.720 -7.207 1.00 22.43 99 LYS A C 1
ATOM 757 O O . LYS A 1 101 ? 19.576 7.089 -6.521 1.00 22.73 99 LYS A O 1
ATOM 768 N N . LEU A 1 102 ? 17.377 6.615 -6.748 1.00 21.23 100 LEU A N 1
ATOM 769 C CA . LEU A 1 102 ? 17.076 6.862 -5.325 1.00 19.54 100 LEU A CA 1
ATOM 770 C C . LEU A 1 102 ? 17.124 5.524 -4.605 1.00 19.13 100 LEU A C 1
ATOM 771 O O . LEU A 1 102 ? 16.799 4.473 -5.200 1.00 18.98 100 LEU A O 1
ATOM 776 N N . ASP A 1 103 ? 17.508 5.547 -3.328 1.00 17.59 101 ASP A N 1
ATOM 777 C CA . ASP A 1 103 ? 17.546 4.300 -2.551 1.00 18.10 101 ASP A CA 1
ATOM 778 C C . ASP A 1 103 ? 16.225 3.592 -2.657 1.00 17.82 101 ASP A C 1
ATOM 779 O O . ASP A 1 103 ? 15.157 4.230 -2.701 1.00 16.73 101 ASP A O 1
ATOM 784 N N . THR A 1 104 ? 16.290 2.262 -2.645 1.00 18.54 102 THR A N 1
ATOM 785 C CA . THR A 1 104 ? 15.081 1.463 -2.562 1.00 19.70 102 THR A CA 1
ATOM 786 C C . THR A 1 104 ? 14.422 1.807 -1.245 1.00 19.65 102 THR A C 1
ATOM 787 O O . THR A 1 104 ? 15.107 1.963 -0.220 1.00 18.78 102 THR A O 1
ATOM 791 N N . GLY A 1 105 ? 13.110 1.993 -1.300 1.00 19.38 103 GLY A N 1
ATOM 792 C CA . GLY A 1 105 ? 12.338 2.353 -0.087 1.00 19.44 103 GLY A CA 1
ATOM 793 C C . GLY A 1 105 ? 11.881 3.801 -0.130 1.00 19.88 103 GLY A C 1
ATOM 794 O O . GLY A 1 105 ? 10.953 4.190 0.608 1.00 20.10 103 GLY A O 1
ATOM 795 N N . ILE A 1 106 ? 12.530 4.606 -0.963 1.00 17.50 104 ILE A N 1
ATOM 796 C CA . ILE A 1 106 ? 12.110 5.990 -1.183 1.00 17.08 104 ILE A CA 1
ATOM 797 C C . ILE A 1 106 ? 10.966 5.990 -2.203 1.00 16.71 104 ILE A C 1
ATOM 798 O O . ILE A 1 106 ? 11.123 5.535 -3.347 1.00 17.82 104 ILE A O 1
ATOM 803 N N . VAL A 1 107 ? 9.808 6.482 -1.784 1.00 14.98 105 VAL A N 1
ATOM 804 C CA . VAL A 1 107 ? 8.671 6.628 -2.716 1.00 16.44 105 VAL A CA 1
ATOM 805 C C . VAL A 1 107 ? 8.849 7.865 -3.598 1.00 17.45 105 VAL A C 1
ATOM 806 O O . VAL A 1 107 ? 8.778 7.786 -4.849 1.00 17.70 105 VAL A O 1
ATOM 810 N N . ARG A 1 108 ? 9.132 8.991 -2.961 1.00 17.75 106 ARG A N 1
ATOM 811 C CA A ARG A 1 108 ? 9.441 10.217 -3.691 0.50 18.29 106 ARG A CA 1
ATOM 812 C CA B ARG A 1 108 ? 9.298 10.276 -3.651 0.50 18.35 106 ARG A CA 1
ATOM 813 C C . ARG A 1 108 ? 10.051 11.250 -2.751 1.00 17.60 106 ARG A C 1
ATOM 814 O O . ARG A 1 108 ? 9.928 11.166 -1.520 1.00 18.03 106 ARG A O 1
ATOM 829 N N . ALA A 1 109 ? 10.798 12.180 -3.334 1.00 16.88 107 ALA A N 1
ATOM 830 C CA . ALA A 1 109 ? 11.334 13.300 -2.554 1.00 16.41 107 ALA A CA 1
ATOM 831 C C . ALA A 1 109 ? 10.617 14.519 -3.092 1.00 16.70 107 ALA A C 1
ATOM 832 O O . ALA A 1 109 ? 10.515 14.663 -4.326 1.00 17.56 107 ALA A O 1
ATOM 834 N N . ALA A 1 110 ? 10.107 15.378 -2.214 1.00 15.66 108 ALA A N 1
ATOM 835 C CA . ALA A 1 110 ? 9.354 16.535 -2.659 1.00 16.01 108 ALA A CA 1
ATOM 836 C C . ALA A 1 110 ? 9.472 17.681 -1.673 1.00 15.34 108 ALA A C 1
ATOM 837 O O . ALA A 1 110 ? 10.007 17.487 -0.562 1.00 14.43 108 ALA A O 1
ATOM 839 N N . TRP A 1 111 ? 8.960 18.85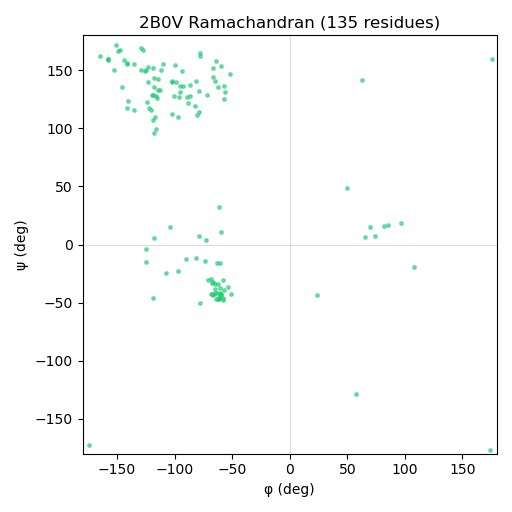1 -2.065 1.00 14.27 109 TRP A N 1
ATOM 840 C CA . TRP A 1 111 ? 9.051 20.044 -1.202 1.00 14.60 109 TRP A CA 1
ATOM 841 C C . TRP A 1 111 ? 7.746 20.279 -0.478 1.00 14.67 109 TRP A C 1
ATOM 842 O O . TRP A 1 111 ? 6.689 20.339 -1.144 1.00 15.00 109 TRP A O 1
ATOM 853 N N . PHE A 1 112 ? 7.810 20.416 0.857 1.00 14.48 110 PHE A N 1
ATOM 854 C CA . PHE A 1 112 ? 6.578 20.585 1.645 1.00 15.22 110 PHE A CA 1
ATOM 855 C C . PHE A 1 112 ? 6.615 21.874 2.469 1.00 15.85 110 PHE A C 1
ATOM 856 O O . PHE A 1 112 ? 7.626 22.185 3.094 1.00 16.17 110 PHE A O 1
ATOM 864 N N . SER A 1 113 ? 5.487 22.570 2.537 1.00 16.26 111 SER A N 1
ATOM 865 C CA . SER A 1 113 ? 5.354 23.747 3.403 1.00 17.89 111 SER A CA 1
ATOM 866 C C . SER A 1 113 ? 5.154 23.317 4.862 1.00 17.64 111 SER A C 1
ATOM 867 O O . SER A 1 113 ? 4.766 22.176 5.135 1.00 16.74 111 SER A O 1
ATOM 870 N N . ILE A 1 114 ? 5.370 24.235 5.807 1.00 18.15 112 ILE A N 1
ATOM 871 C CA . ILE A 1 114 ? 5.177 23.879 7.213 1.00 18.59 112 ILE A CA 1
ATOM 872 C C . ILE A 1 114 ? 3.744 23.367 7.468 1.00 18.14 112 ILE A C 1
ATOM 873 O O . ILE A 1 114 ? 3.543 22.422 8.246 1.00 17.32 112 ILE A O 1
ATOM 878 N N . ASP A 1 115 ? 2.747 23.985 6.826 1.00 18.22 113 ASP A N 1
ATOM 879 C CA . ASP A 1 115 ? 1.362 23.553 7.050 1.00 18.88 113 ASP A CA 1
ATOM 880 C C . ASP A 1 115 ? 1.176 22.090 6.656 1.00 18.26 113 ASP A C 1
ATOM 881 O O . ASP A 1 115 ? 0.529 21.324 7.381 1.00 19.05 113 ASP A O 1
ATOM 886 N N . GLU A 1 116 ? 1.750 21.718 5.511 1.00 15.75 114 GLU A N 1
ATOM 887 C CA . GLU A 1 116 ? 1.617 20.360 5.002 1.00 16.77 114 GLU A CA 1
ATOM 888 C C . GLU A 1 116 ? 2.323 19.370 5.922 1.00 16.07 114 GLU A C 1
ATOM 889 O O . GLU A 1 116 ? 1.817 18.262 6.198 1.00 16.59 114 GLU A O 1
ATOM 895 N N . ILE A 1 117 ? 3.513 19.763 6.378 1.00 15.26 115 ILE A N 1
ATOM 896 C CA . ILE A 1 117 ? 4.280 18.898 7.277 1.00 14.73 115 ILE A CA 1
ATOM 897 C C . ILE A 1 117 ? 3.502 18.682 8.575 1.00 14.73 115 ILE A C 1
ATOM 898 O O . ILE A 1 117 ? 3.328 17.541 9.039 1.00 15.22 115 ILE A O 1
ATOM 903 N N . ARG A 1 118 ? 2.974 19.764 9.156 1.00 14.73 116 ARG A N 1
ATOM 904 C CA . ARG A 1 118 ? 2.203 19.632 10.402 1.00 16.36 116 ARG A CA 1
ATOM 905 C C . ARG A 1 118 ? 0.980 18.748 10.218 1.00 16.36 116 ARG A C 1
ATOM 906 O O . ARG A 1 118 ? 0.689 17.931 11.084 1.00 16.70 116 ARG A O 1
ATOM 914 N N . ALA A 1 119 ? 0.311 18.837 9.055 1.00 15.39 117 ALA A N 1
ATOM 915 C CA . ALA A 1 119 ? -0.924 18.075 8.839 1.00 16.95 117 ALA A CA 1
ATOM 916 C C . ALA A 1 119 ? -0.626 16.591 8.622 1.00 17.88 117 ALA A C 1
ATOM 917 O O . ALA A 1 119 ? -1.513 15.751 8.682 1.00 20.13 117 ALA A O 1
ATOM 919 N N . LYS A 1 120 ? 0.645 16.283 8.379 1.00 16.00 118 LYS A N 1
ATOM 920 C CA . LYS A 1 120 ? 1.068 14.909 8.128 1.00 17.16 118 LYS A CA 1
ATOM 921 C C . LYS A 1 120 ? 1.774 14.303 9.343 1.00 17.72 118 LYS A C 1
ATOM 922 O O . LYS A 1 120 ? 2.452 13.289 9.221 1.00 17.25 118 LYS A O 1
ATOM 928 N N . GLN A 1 121 ? 1.627 14.956 10.503 1.00 18.17 119 GLN A N 1
ATOM 929 C CA . GLN A 1 121 ? 2.320 14.571 11.733 1.00 20.22 119 GLN A CA 1
ATOM 930 C C . GLN A 1 121 ? 2.158 13.082 12.054 1.00 19.35 119 GLN A C 1
ATOM 931 O O . GLN A 1 121 ? 3.146 12.421 12.416 1.00 19.14 119 GLN A O 1
ATOM 937 N N . ALA A 1 122 ? 0.945 12.540 11.882 1.00 19.63 120 ALA A N 1
ATOM 938 C CA . ALA A 1 122 ? 0.741 11.124 12.206 1.00 20.35 120 ALA A CA 1
ATOM 939 C C . ALA A 1 122 ? 1.595 10.146 11.368 1.00 20.54 120 ALA A C 1
ATOM 940 O O . ALA A 1 122 ? 1.863 9.028 11.827 1.00 22.19 120 ALA A O 1
ATOM 950 N N . HIS A 1 124 ? 4.723 11.018 10.234 1.00 15.54 122 HIS A N 1
ATOM 951 C CA . HIS A 1 124 ? 6.160 11.306 10.376 1.00 14.89 122 HIS A CA 1
ATOM 952 C C . HIS A 1 124 ? 6.869 10.043 10.863 1.00 14.85 122 HIS A C 1
ATOM 953 O O . HIS A 1 124 ? 6.357 9.312 11.740 1.00 15.32 122 HIS A O 1
ATOM 960 N N . ARG A 1 125 ? 8.074 9.819 10.335 1.00 15.74 123 ARG A N 1
ATOM 961 C CA . ARG A 1 125 ? 8.832 8.648 10.745 1.00 16.38 123 ARG A CA 1
ATOM 962 C C . ARG A 1 125 ? 9.123 8.633 12.260 1.00 16.51 123 ARG A C 1
ATOM 963 O O . ARG A 1 125 ? 8.988 7.599 12.910 1.00 17.11 123 ARG A O 1
ATOM 971 N N . THR A 1 126 ? 9.493 9.777 12.811 1.00 17.33 124 THR A N 1
ATOM 972 C CA . THR A 1 126 ? 9.763 9.886 14.270 1.00 17.79 124 THR A CA 1
ATOM 973 C C . THR A 1 126 ? 9.373 11.290 14.708 1.00 18.10 124 THR A C 1
ATOM 974 O O . THR A 1 126 ? 9.158 12.150 13.860 1.00 16.93 124 THR A O 1
ATOM 978 N N . PRO A 1 127 ? 9.292 11.528 16.033 1.00 18.26 125 PRO A N 1
ATOM 979 C CA . PRO A 1 127 ? 9.062 12.875 16.528 1.00 17.25 125 PRO A CA 1
ATOM 980 C C . PRO A 1 127 ? 10.147 13.884 16.127 1.00 16.47 125 PRO A C 1
ATOM 981 O O . PRO A 1 127 ? 9.909 15.114 16.189 1.00 16.62 125 PRO A O 1
ATOM 985 N N . LEU A 1 128 ? 11.309 13.394 15.683 1.00 15.76 126 LEU A N 1
ATOM 986 C CA A LEU A 1 128 ? 12.406 14.280 15.293 0.50 15.64 126 LEU A CA 1
ATOM 987 C CA B LEU A 1 128 ? 12.398 14.301 15.311 0.50 15.89 126 LEU A CA 1
ATOM 988 C C . LEU A 1 128 ? 12.184 15.012 13.983 1.00 16.01 126 LEU A C 1
ATOM 989 O O . LEU A 1 128 ? 12.831 16.049 13.716 1.00 16.49 126 LEU A O 1
ATOM 998 N N . VAL A 1 129 ? 11.272 14.475 13.166 1.00 14.53 127 VAL A N 1
ATOM 999 C CA . VAL A 1 129 ? 10.995 15.108 11.873 1.00 14.34 127 VAL A CA 1
ATOM 1000 C C . VAL A 1 129 ? 10.511 16.512 12.148 1.00 14.37 127 VAL A C 1
ATOM 1001 O O . VAL A 1 129 ? 11.001 17.497 11.552 1.00 15.83 127 VAL A O 1
ATOM 1013 N N . GLN A 1 131 ? 10.653 18.064 15.214 1.00 16.92 129 GLN A N 1
ATOM 1014 C CA . GLN A 1 131 ? 11.530 18.793 16.155 1.00 17.12 129 GLN A CA 1
ATOM 1015 C C . GLN A 1 131 ? 12.701 19.447 15.423 1.00 16.37 129 GLN A C 1
ATOM 1016 O O . GLN A 1 131 ? 13.068 20.609 15.715 1.00 18.59 129 GLN A O 1
ATOM 1022 N N . CYS A 1 132 ? 13.312 18.715 14.485 1.00 16.93 130 CYS A N 1
ATOM 1023 C CA A CYS A 1 132 ? 14.483 19.222 13.723 0.60 16.05 130 CYS A CA 1
ATOM 1024 C CA B CYS A 1 132 ? 14.494 19.302 13.839 0.40 16.50 130 CYS A CA 1
ATOM 1025 C C . CYS A 1 132 ? 14.111 20.506 12.960 1.00 16.26 130 CYS A C 1
ATOM 1026 O O . CYS A 1 132 ? 14.864 21.469 12.873 1.00 16.28 130 CYS A O 1
ATOM 1031 N N . ILE A 1 133 ? 12.901 20.508 12.405 1.00 15.91 131 ILE A N 1
ATOM 1032 C CA . ILE A 1 133 ? 12.415 21.711 11.689 1.00 16.37 131 ILE A CA 1
ATOM 1033 C C . ILE A 1 133 ? 12.154 22.875 12.639 1.00 16.60 131 ILE A C 1
ATOM 1034 O O . ILE A 1 133 ? 12.516 24.009 12.342 1.00 18.16 131 ILE A O 1
ATOM 1039 N N . GLU A 1 134 ? 11.540 22.590 13.784 1.00 16.74 132 GLU A N 1
ATOM 1040 C CA . GLU A 1 134 ? 11.283 23.616 14.804 1.00 18.71 132 GLU A CA 1
ATOM 1041 C C . GLU A 1 134 ? 12.562 24.294 15.263 1.00 19.05 132 GLU A C 1
ATOM 1042 O O . GLU A 1 134 ? 12.632 25.513 15.291 1.00 19.61 132 GLU A O 1
ATOM 1048 N N . ASP A 1 135 ? 13.586 23.490 15.546 1.00 18.05 133 ASP A N 1
ATOM 1049 C CA . ASP A 1 135 ? 14.855 24.001 16.023 1.00 19.44 133 ASP A 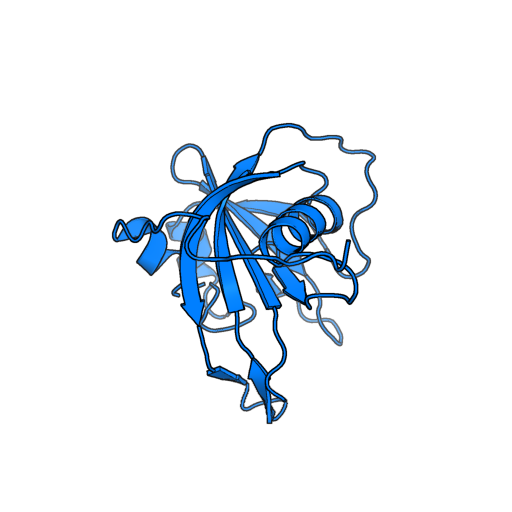CA 1
ATOM 1050 C C . ASP A 1 135 ? 15.518 24.854 14.932 1.00 18.57 133 ASP A C 1
ATOM 1051 O O . ASP A 1 135 ? 16.022 25.941 15.212 1.00 18.94 133 ASP A O 1
ATOM 1056 N N . TYR A 1 136 ? 15.458 24.393 13.685 1.00 19.24 134 TYR A N 1
ATOM 1057 C CA . TYR A 1 136 ? 15.996 25.145 12.559 1.00 20.09 134 TYR A CA 1
ATOM 1058 C C . TYR A 1 136 ? 15.264 26.494 12.436 1.00 21.79 134 TYR A C 1
ATOM 1059 O O . TYR A 1 136 ? 15.899 27.561 12.274 1.00 21.17 134 TYR A O 1
ATOM 1068 N N . HIS A 1 137 ? 13.941 26.441 12.536 1.00 23.41 135 HIS A N 1
ATOM 1069 C CA . HIS A 1 137 ? 13.114 27.651 12.437 1.00 24.74 135 HIS A CA 1
ATOM 1070 C C . HIS A 1 137 ? 13.393 28.606 13.589 1.00 25.46 135 HIS A C 1
ATOM 1071 O O . HIS A 1 137 ? 13.326 29.829 13.413 1.00 26.62 135 HIS A O 1
ATOM 1078 N N . ALA A 1 138 ? 13.698 28.053 14.760 1.00 26.09 136 ALA A N 1
ATOM 1079 C CA . ALA A 1 138 ? 14.041 28.826 15.958 1.00 26.24 136 ALA A CA 1
ATOM 1080 C C . ALA A 1 138 ? 15.430 29.463 15.891 1.00 26.78 136 ALA A C 1
ATOM 1081 O O . ALA A 1 138 ? 15.884 30.076 16.870 1.00 28.02 136 ALA A O 1
ATOM 1083 N N . GLY A 1 139 ? 16.119 29.328 14.762 1.00 25.66 137 GLY A N 1
ATOM 1084 C CA . GLY A 1 139 ? 17.386 30.026 14.581 1.00 25.79 137 GLY A CA 1
ATOM 1085 C C . GLY A 1 139 ? 18.567 29.268 15.143 1.00 25.66 137 GLY A C 1
ATOM 1086 O O . GLY A 1 139 ? 19.649 29.848 15.393 1.00 26.11 137 GLY A O 1
ATOM 1087 N N . LYS A 1 140 ? 18.373 27.972 15.390 1.00 24.63 138 LYS A N 1
ATOM 1088 C CA A LYS A 1 140 ? 19.472 27.142 15.875 0.50 24.43 138 LYS A CA 1
ATOM 1089 C CA B LYS A 1 140 ? 19.467 27.140 15.874 0.50 24.73 138 LYS A CA 1
ATOM 1090 C C . LYS A 1 140 ? 20.439 26.823 14.727 1.00 24.66 138 LYS A C 1
ATOM 1091 O O . LYS A 1 140 ? 20.118 26.067 13.785 1.00 24.51 138 LYS A O 1
ATOM 1102 N N . ARG A 1 141 ? 21.608 27.451 14.791 1.00 23.27 139 ARG A N 1
ATOM 1103 C CA . ARG A 1 141 ? 22.621 27.307 13.771 1.00 23.54 139 ARG A CA 1
ATOM 1104 C C . ARG A 1 141 ? 23.941 27.248 14.501 1.00 22.20 139 ARG A C 1
ATOM 1105 O O . ARG A 1 141 ? 24.277 28.190 15.214 1.00 22.68 139 ARG A O 1
ATOM 1113 N N . TYR A 1 142 ? 24.708 26.176 14.294 1.00 18.66 140 TYR A N 1
ATOM 1114 C CA . TYR A 1 142 ? 26.011 26.035 14.960 1.00 17.77 140 TYR A CA 1
ATOM 1115 C C . TYR A 1 142 ? 27.060 25.704 13.905 1.00 16.90 140 TYR A C 1
ATOM 1116 O O . TYR A 1 142 ? 26.721 25.127 12.853 1.00 16.14 140 TYR A O 1
ATOM 1125 N N . PRO A 1 143 ? 28.323 26.122 14.130 1.00 16.39 141 PRO A N 1
ATOM 1126 C CA . PRO A 1 143 ? 29.361 25.952 13.108 1.00 15.88 141 PRO A CA 1
ATOM 1127 C C . PRO A 1 143 ? 29.666 24.502 12.812 1.00 15.11 141 PRO A C 1
ATOM 1128 O O . PRO A 1 143 ? 29.703 23.682 13.742 1.00 16.60 141 PRO A O 1
ATOM 1132 N N . LEU A 1 144 ? 29.893 24.198 11.543 1.00 15.12 142 LEU A N 1
ATOM 1133 C CA . LEU A 1 144 ? 30.274 22.810 11.163 1.00 14.84 142 LEU A CA 1
ATOM 1134 C C . LEU A 1 144 ? 31.551 22.338 11.872 1.00 15.13 142 LEU A C 1
ATOM 1135 O O . LEU A 1 144 ? 31.724 21.127 12.146 1.00 16.20 142 LEU A O 1
ATOM 1140 N N . ASP A 1 145 ? 32.428 23.289 12.151 1.00 15.24 143 ASP A N 1
ATOM 1141 C CA . ASP A 1 145 ? 33.733 22.921 12.709 1.00 16.38 143 ASP A CA 1
ATOM 1142 C C . ASP A 1 145 ? 33.726 22.598 14.212 1.00 15.95 143 ASP A C 1
ATOM 1143 O O . ASP A 1 145 ? 34.792 22.372 14.817 1.00 16.04 143 ASP A O 1
ATOM 1148 N N . ILE A 1 146 ? 32.524 22.532 14.806 1.00 14.74 144 ILE A N 1
ATOM 1149 C CA . ILE A 1 146 ? 32.365 21.816 16.067 1.00 14.34 144 ILE A CA 1
ATOM 1150 C C . ILE A 1 146 ? 32.912 20.383 15.927 1.00 13.67 144 ILE A C 1
ATOM 1151 O O . ILE A 1 146 ? 33.521 19.828 16.885 1.00 14.09 144 ILE A O 1
ATOM 1156 N N . LEU A 1 147 ? 32.709 19.808 14.742 1.00 13.47 145 LEU A N 1
ATOM 1157 C CA A LEU A 1 147 ? 33.083 18.420 14.469 0.50 13.60 145 LEU A CA 1
ATOM 1158 C CA B LEU A 1 147 ? 33.097 18.413 14.502 0.50 13.86 145 LEU A CA 1
ATOM 1159 C C . LEU A 1 147 ? 34.493 18.400 13.941 1.00 13.63 145 LEU A C 1
ATOM 1160 O O . LEU A 1 147 ? 34.806 19.202 13.051 1.00 14.56 145 LEU A O 1
ATOM 1169 N N . GLN A 1 148 ? 35.325 17.510 14.474 1.00 12.78 146 GLN A N 1
ATOM 1170 C CA . GLN A 1 148 ? 36.690 17.333 13.939 1.00 12.44 146 GLN A CA 1
ATOM 1171 C C . GLN A 1 148 ? 36.828 15.894 13.532 1.00 13.38 146 GLN A C 1
ATOM 1172 O O . GLN A 1 148 ? 36.757 15.020 14.406 1.00 13.59 146 GLN A O 1
ATOM 1178 N N . TYR A 1 149 ? 37.045 15.651 12.244 1.00 12.12 147 TYR A N 1
ATOM 1179 C CA . TYR A 1 149 ? 37.171 14.290 11.726 1.00 12.93 147 TYR A CA 1
ATOM 1180 C C . TYR A 1 149 ? 38.640 13.995 11.496 1.00 14.68 147 TYR A C 1
ATOM 1181 O O . TYR A 1 149 ? 39.388 14.853 11.054 1.00 16.09 147 TYR A O 1
ATOM 1190 N N . TYR A 1 150 ? 39.045 12.771 11.830 1.00 14.58 148 TYR A N 1
ATOM 1191 C CA . TYR A 1 150 ? 40.418 12.310 11.560 1.00 16.76 148 TYR A CA 1
ATOM 1192 C C . TYR A 1 150 ? 40.305 11.102 10.676 1.00 19.80 148 TYR A C 1
ATOM 1193 O O . TYR A 1 150 ? 39.783 10.057 11.073 1.00 18.13 148 TYR A O 1
ATOM 1202 N N . ASP A 1 151 ? 40.820 11.250 9.467 1.00 22.72 149 ASP A N 1
ATOM 1203 C CA . ASP A 1 151 ? 40.675 10.248 8.440 1.00 26.41 149 ASP A CA 1
ATOM 1204 C C . ASP A 1 151 ? 41.702 9.106 8.581 1.00 28.30 149 ASP A C 1
ATOM 1205 O O . ASP A 1 151 ? 41.573 8.081 7.918 1.00 29.62 149 ASP A O 1
ATOM 1210 N N . GLY A 1 152 ? 42.709 9.296 9.435 1.00 29.13 150 GLY A N 1
ATOM 1211 C CA . GLY A 1 152 ? 43.698 8.262 9.740 1.00 31.55 150 GLY A CA 1
ATOM 1212 C C . GLY A 1 152 ? 44.990 8.378 8.929 1.00 33.41 150 GLY A C 1
ATOM 1213 O O . GLY A 1 152 ? 45.766 7.415 8.846 1.00 33.57 150 GLY A O 1
ATOM 1214 N N . SER A 1 153 ? 45.225 9.562 8.355 1.00 34.25 151 SER A N 1
ATOM 1215 C CA . SER A 1 153 ? 46.361 9.810 7.443 1.00 35.31 151 SER A CA 1
ATOM 1216 C C . SER A 1 153 ? 47.724 9.462 8.042 1.00 36.04 151 SER A C 1
ATOM 1217 O O . SER A 1 153 ? 48.033 9.856 9.169 1.00 36.71 151 SER A O 1
#

Solvent-accessible surface area: 8362 Å² total

InterPro domains:
  IPR000086 NUDIX hydrolase domain [PF00293] (6-121)
  IPR000086 NUDIX hydrolase domain [PS51462] (2-132)
  IPR015797 NUDIX hydrolase-like domain superfamily [SSF55811] (5-146)
  IPR020084 NUDIX hydrolase, conserved site [PS00893] (38-59)
  IPR033713 Phosphatase NudJ [cd03675] (7-145)

Secondary structure (DSSP, 8-state):
-PEEEEEEE-EETTEEEEEEE-SSSS--EEE-SEEE--TTS-HHHHHHHHHHHHHSEEEEEEEEEEEEEEEETTTTEEEEEEEEEEEEEEE-TTSPPPTTEEEEEEEEHHHHHHT----STT--HHHHHHTT--B-GGG-------

B-factor: mean 21.39, std 7.94, range [11.64, 74.18]